Protein AF-A0A6P1EQ22-F1 (afdb_monomer_lite)

Structure (mmCIF, N/CA/C/O backbone):
data_AF-A0A6P1EQ22-F1
#
_entry.id   AF-A0A6P1EQ22-F1
#
loop_
_atom_site.group_PDB
_atom_site.id
_atom_site.type_symbol
_atom_site.label_atom_id
_atom_site.label_alt_id
_atom_site.label_comp_id
_atom_site.label_asym_id
_atom_site.label_entity_id
_atom_site.label_seq_id
_atom_site.pdbx_PDB_ins_code
_atom_site.Cartn_x
_atom_site.Cartn_y
_atom_site.Cartn_z
_atom_site.occupancy
_atom_site.B_iso_or_equiv
_atom_site.auth_seq_id
_atom_site.auth_comp_id
_atom_site.auth_asym_id
_atom_site.auth_atom_id
_atom_site.pdbx_PDB_model_num
ATOM 1 N N . MET A 1 1 ? 11.179 -14.080 24.378 1.00 31.45 1 MET A N 1
ATOM 2 C CA . MET A 1 1 ? 11.430 -12.709 23.885 1.00 31.45 1 MET A CA 1
ATOM 3 C C . MET A 1 1 ? 10.088 -12.147 23.424 1.00 31.45 1 MET A C 1
ATOM 5 O O . MET A 1 1 ? 9.564 -12.614 22.425 1.00 31.45 1 MET A O 1
ATOM 9 N N . GLN A 1 2 ? 9.448 -11.284 24.217 1.00 26.95 2 GLN A N 1
ATOM 10 C CA . GLN A 1 2 ? 8.085 -10.806 23.950 1.00 26.95 2 GLN A CA 1
ATOM 11 C C . GLN A 1 2 ? 8.171 -9.501 23.155 1.00 26.95 2 GLN A C 1
ATOM 13 O O . GLN A 1 2 ? 8.593 -8.475 23.684 1.00 26.95 2 GLN A O 1
ATOM 18 N N . ILE A 1 3 ? 7.824 -9.544 21.868 1.00 33.06 3 ILE A N 1
ATOM 19 C CA . ILE A 1 3 ? 7.758 -8.340 21.034 1.00 33.06 3 ILE A CA 1
ATOM 20 C C . ILE A 1 3 ? 6.478 -7.598 21.424 1.00 33.06 3 ILE A C 1
ATOM 22 O O . ILE A 1 3 ? 5.378 -7.942 20.994 1.00 33.06 3 ILE A O 1
ATOM 26 N N . VAL A 1 4 ? 6.611 -6.593 22.287 1.00 33.44 4 VAL A N 1
ATOM 27 C CA . VAL A 1 4 ? 5.505 -5.700 22.639 1.00 33.44 4 VAL A CA 1
ATOM 28 C C . VAL A 1 4 ? 5.339 -4.691 21.505 1.00 33.44 4 VAL A C 1
ATOM 30 O O . VAL A 1 4 ? 5.978 -3.641 21.483 1.00 33.44 4 VAL A O 1
ATOM 33 N N . LEU A 1 5 ? 4.472 -5.013 20.543 1.00 39.69 5 LEU A N 1
ATOM 34 C CA . LEU A 1 5 ? 3.977 -4.049 19.561 1.00 39.69 5 LEU A CA 1
ATOM 35 C C . LEU A 1 5 ? 3.049 -3.072 20.288 1.00 39.69 5 LEU A C 1
ATOM 37 O O . LEU A 1 5 ? 1.837 -3.278 20.366 1.00 39.69 5 LEU A O 1
ATOM 41 N N . ARG A 1 6 ? 3.627 -2.017 20.871 1.00 35.16 6 ARG A N 1
ATOM 42 C CA . ARG A 1 6 ? 2.866 -0.858 21.341 1.00 35.16 6 ARG A CA 1
ATOM 43 C C . ARG A 1 6 ? 2.134 -0.314 20.116 1.00 35.16 6 ARG A C 1
ATOM 45 O O . ARG A 1 6 ? 2.796 0.122 19.176 1.00 35.16 6 ARG A O 1
ATOM 52 N N . CYS A 1 7 ? 0.800 -0.393 20.098 1.00 42.06 7 CYS A N 1
ATOM 53 C CA . CYS A 1 7 ? 0.002 0.279 19.077 1.00 42.06 7 CYS A CA 1
ATOM 54 C C . CYS A 1 7 ? 0.469 1.733 19.058 1.00 42.06 7 CYS A C 1
ATOM 56 O O . CYS A 1 7 ? 0.274 2.447 20.043 1.00 42.06 7 CYS A O 1
ATOM 58 N N . ALA A 1 8 ? 1.157 2.135 17.987 1.00 43.59 8 ALA A N 1
ATOM 59 C CA . ALA A 1 8 ? 1.440 3.534 17.752 1.00 43.59 8 ALA A CA 1
ATOM 60 C C . ALA A 1 8 ? 0.074 4.212 17.783 1.00 43.59 8 ALA A C 1
ATOM 62 O O . ALA A 1 8 ? -0.804 3.852 16.997 1.00 43.59 8 ALA A O 1
ATOM 63 N N . THR A 1 9 ? -0.135 5.076 18.774 1.00 44.28 9 THR A N 1
ATOM 64 C CA . THR A 1 9 ? -1.332 5.898 18.911 1.00 44.28 9 THR A CA 1
ATOM 65 C C . THR A 1 9 ? -1.696 6.397 17.528 1.00 44.28 9 THR A C 1
ATOM 67 O O . THR A 1 9 ? -0.858 7.026 16.890 1.00 44.28 9 THR A O 1
ATOM 70 N N . THR A 1 10 ? -2.884 5.999 17.066 1.00 50.38 10 THR A N 1
ATOM 71 C CA . THR A 1 10 ? -3.545 6.318 15.793 1.00 50.38 10 THR A CA 1
ATOM 72 C C . THR A 1 10 ? -3.012 7.589 15.147 1.00 50.38 10 THR A C 1
ATOM 74 O O . THR A 1 10 ? -3.616 8.655 15.245 1.00 50.38 10 THR A O 1
ATOM 77 N N . GLN A 1 11 ? -1.867 7.504 14.472 1.00 53.50 11 GLN A N 1
ATOM 78 C CA . GLN A 1 11 ? -1.465 8.567 13.575 1.00 53.50 11 GLN A CA 1
ATOM 79 C C . GLN A 1 11 ? -2.471 8.442 12.436 1.00 53.50 11 GLN A C 1
ATOM 81 O O . GLN A 1 11 ? -2.463 7.465 11.700 1.00 53.50 11 GLN A O 1
ATOM 86 N N . GLN A 1 12 ? -3.409 9.373 12.332 1.00 58.38 12 GLN A N 1
ATOM 87 C CA . GLN A 1 12 ? -4.382 9.393 11.234 1.00 58.38 12 GLN A CA 1
ATOM 88 C C . GLN A 1 12 ? -3.713 9.766 9.898 1.00 58.38 12 GLN A C 1
ATOM 90 O O . GLN A 1 12 ? -4.346 9.757 8.853 1.00 58.38 12 GLN A O 1
ATOM 95 N N . PHE A 1 13 ? -2.409 10.055 9.927 1.00 66.25 13 PHE A N 1
ATOM 96 C CA . PHE A 1 13 ? -1.637 10.577 8.812 1.00 66.25 13 PHE A CA 1
ATOM 97 C C . PHE A 1 13 ? -0.474 9.651 8.453 1.00 66.25 13 PHE A C 1
ATOM 99 O O . PHE A 1 13 ? 0.162 9.044 9.323 1.00 66.25 13 PHE A O 1
ATOM 106 N N . LEU A 1 14 ? -0.187 9.584 7.156 1.00 73.62 14 LEU A N 1
ATOM 107 C CA . LEU A 1 14 ? 1.045 9.017 6.618 1.00 73.62 14 LEU A CA 1
ATOM 108 C C . LEU A 1 14 ? 2.234 9.894 7.035 1.00 73.62 14 LEU A C 1
ATOM 110 O O . LEU A 1 14 ? 2.138 11.121 7.016 1.00 73.62 14 LEU A O 1
ATOM 114 N N . SER A 1 15 ? 3.356 9.281 7.401 1.00 81.00 15 SER A N 1
ATOM 115 C CA . SER A 1 15 ? 4.619 9.989 7.621 1.00 81.00 15 SER A CA 1
ATOM 116 C C . SER A 1 15 ? 5.163 10.562 6.310 1.00 81.00 15 SER A C 1
ATOM 118 O O . SER A 1 15 ? 4.826 10.073 5.235 1.00 81.00 15 SER A O 1
ATOM 120 N N . PHE A 1 16 ? 6.056 11.551 6.396 1.00 82.81 16 PHE A N 1
ATOM 121 C CA . PHE A 1 16 ? 6.694 12.158 5.222 1.00 82.81 16 PHE A CA 1
ATOM 122 C C . PHE A 1 16 ? 7.291 11.114 4.263 1.00 82.81 16 PHE A C 1
ATOM 124 O O . PHE A 1 16 ? 7.035 11.158 3.068 1.00 82.81 16 PHE A O 1
ATOM 131 N N . HIS A 1 17 ? 8.010 10.123 4.793 1.00 83.44 17 HIS A N 1
ATOM 132 C CA . HIS A 1 17 ? 8.602 9.050 3.993 1.00 83.44 17 HIS A CA 1
ATOM 133 C C . HIS A 1 17 ? 7.569 8.112 3.356 1.00 83.44 17 HIS A C 1
ATOM 135 O O . HIS A 1 17 ? 7.779 7.645 2.242 1.00 83.44 17 HIS A O 1
ATOM 141 N N . GLU A 1 18 ? 6.454 7.845 4.043 1.00 84.06 18 GLU A N 1
ATOM 142 C CA . GLU A 1 18 ? 5.354 7.049 3.485 1.00 84.06 18 GLU A CA 1
ATOM 143 C C . GLU A 1 18 ? 4.674 7.816 2.341 1.00 84.06 18 GLU A C 1
ATOM 145 O O . GLU A 1 18 ? 4.430 7.240 1.288 1.00 84.06 18 GLU A O 1
ATOM 150 N N . GLN A 1 19 ? 4.428 9.119 2.513 1.00 84.25 19 GLN A N 1
ATOM 151 C CA . GLN A 1 19 ? 3.863 9.974 1.465 1.00 84.25 19 GLN A CA 1
ATOM 152 C C . GLN A 1 19 ? 4.808 10.090 0.269 1.00 84.25 19 GLN A C 1
ATOM 154 O O . GLN A 1 19 ? 4.383 9.883 -0.861 1.00 84.25 19 GLN A O 1
ATOM 159 N N . GLN A 1 20 ? 6.088 10.382 0.513 1.00 86.00 20 GLN A N 1
ATOM 160 C CA . GLN A 1 20 ? 7.103 10.507 -0.532 1.00 86.00 20 GLN A CA 1
ATOM 161 C C . GLN A 1 20 ? 7.224 9.217 -1.345 1.00 86.00 20 GLN A C 1
ATOM 163 O O . GLN A 1 20 ? 7.268 9.276 -2.570 1.00 86.00 20 GLN A O 1
ATOM 168 N N . TRP A 1 21 ? 7.250 8.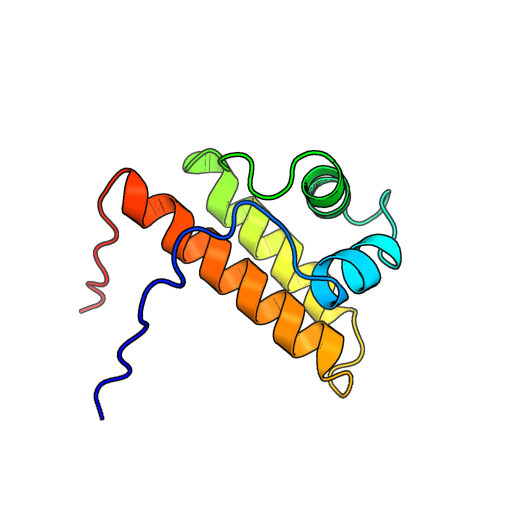065 -0.671 1.00 87.19 21 TRP A N 1
ATOM 169 C CA . TRP A 1 21 ? 7.278 6.777 -1.349 1.00 87.19 21 TRP A CA 1
ATOM 170 C C . TRP A 1 21 ? 6.017 6.558 -2.184 1.00 87.19 21 TRP A C 1
ATOM 172 O O . TRP A 1 21 ? 6.129 6.336 -3.384 1.00 87.19 21 TRP A O 1
ATOM 182 N N . LEU A 1 22 ? 4.828 6.690 -1.587 1.00 85.25 22 LEU A N 1
ATOM 183 C CA . LEU A 1 22 ? 3.560 6.484 -2.290 1.00 85.25 22 LEU A CA 1
ATOM 184 C C . LEU A 1 22 ? 3.391 7.434 -3.489 1.00 85.25 22 LEU A C 1
ATOM 186 O O . LEU A 1 22 ? 2.812 7.038 -4.495 1.00 85.25 22 LEU A O 1
ATOM 190 N N . HIS A 1 23 ? 3.911 8.664 -3.413 1.00 85.31 23 HIS A N 1
ATOM 191 C CA . HIS A 1 23 ? 3.931 9.609 -4.536 1.00 85.31 23 HIS A CA 1
ATOM 192 C C . HIS A 1 23 ? 4.813 9.153 -5.707 1.00 85.31 23 HIS A C 1
ATOM 194 O O . HIS A 1 23 ? 4.581 9.590 -6.831 1.00 85.31 23 HIS A O 1
ATOM 200 N N . GLY A 1 24 ? 5.818 8.314 -5.450 1.00 84.62 24 GLY A N 1
ATOM 201 C CA . GLY A 1 24 ? 6.694 7.739 -6.471 1.00 84.62 24 GLY A CA 1
ATOM 202 C C . GLY A 1 24 ? 6.159 6.455 -7.111 1.00 84.62 24 GLY A C 1
ATOM 203 O O . GLY A 1 24 ? 6.776 5.956 -8.047 1.00 84.62 24 GLY A O 1
ATOM 204 N N . ILE A 1 25 ? 5.039 5.912 -6.624 1.00 84.94 25 ILE A N 1
ATOM 205 C CA . ILE A 1 25 ? 4.432 4.687 -7.155 1.00 84.94 25 ILE A CA 1
ATOM 206 C C . ILE A 1 25 ? 3.547 5.027 -8.355 1.00 84.94 25 ILE A C 1
ATOM 208 O O . ILE A 1 25 ? 2.819 6.020 -8.330 1.00 84.94 25 ILE A O 1
ATOM 212 N N . ASP A 1 26 ? 3.562 4.175 -9.382 1.00 85.69 26 ASP A N 1
ATOM 213 C CA . ASP A 1 26 ? 2.635 4.292 -10.506 1.00 85.69 26 ASP A CA 1
ATOM 214 C C . ASP A 1 26 ? 1.179 4.069 -10.034 1.00 85.69 26 ASP A C 1
ATOM 216 O O . ASP A 1 26 ? 0.817 2.959 -9.619 1.00 85.69 26 ASP A O 1
ATOM 220 N N . PRO A 1 27 ? 0.313 5.099 -10.101 1.00 83.19 27 PRO A N 1
ATOM 221 C CA . PRO A 1 27 ? -1.070 4.989 -9.658 1.00 83.19 27 PRO A CA 1
ATOM 222 C C . PRO A 1 27 ? -1.934 4.101 -10.562 1.00 83.19 27 PRO A C 1
ATOM 224 O O . PRO A 1 27 ? -3.007 3.683 -10.129 1.00 83.19 27 PRO A O 1
ATOM 227 N N . VAL A 1 28 ? -1.506 3.824 -11.799 1.00 85.50 28 VAL A N 1
ATOM 228 C CA . VAL A 1 28 ? -2.214 2.922 -12.720 1.00 85.50 28 VAL A CA 1
ATOM 229 C C . VAL A 1 28 ? -1.944 1.467 -12.344 1.00 85.50 28 VAL A C 1
ATOM 231 O O . VAL A 1 28 ? -2.873 0.662 -12.322 1.00 85.50 28 VAL A O 1
ATOM 234 N N . ALA A 1 29 ? -0.697 1.143 -11.992 1.00 83.69 29 ALA A N 1
ATOM 235 C CA . ALA A 1 29 ? -0.306 -0.191 -11.542 1.00 83.69 29 ALA A CA 1
ATOM 236 C C . ALA A 1 29 ? -0.825 -0.511 -10.129 1.00 83.69 29 ALA A C 1
ATOM 238 O O . ALA A 1 29 ? -1.216 -1.645 -9.850 1.00 83.69 29 ALA A O 1
ATOM 239 N N . HIS A 1 30 ? -0.876 0.489 -9.241 1.00 84.19 30 HIS A N 1
ATOM 240 C CA . HIS A 1 30 ? -1.291 0.308 -7.848 1.00 84.19 30 HIS A CA 1
ATOM 241 C C . HIS A 1 30 ? -2.389 1.303 -7.424 1.00 84.19 30 HIS A C 1
ATOM 243 O O . HIS A 1 30 ? -2.168 2.164 -6.562 1.00 84.19 30 HIS A O 1
ATOM 249 N N . PRO A 1 31 ? -3.613 1.178 -7.970 1.00 81.31 31 PRO A N 1
ATOM 250 C CA . PRO A 1 31 ? -4.696 2.140 -7.746 1.00 81.31 31 PRO A CA 1
ATOM 251 C C . PRO A 1 31 ? -5.116 2.244 -6.275 1.00 81.31 31 PRO A C 1
ATOM 253 O O . PRO A 1 31 ? -5.465 3.325 -5.797 1.00 81.31 31 PRO A O 1
ATOM 256 N N . TRP A 1 32 ? -5.032 1.141 -5.527 1.00 81.38 32 TRP A N 1
ATOM 257 C CA . TRP A 1 32 ? -5.321 1.129 -4.094 1.00 81.38 32 TRP A CA 1
ATOM 258 C C . TRP A 1 32 ? -4.288 1.934 -3.281 1.00 81.38 32 TRP A C 1
ATOM 260 O O . TRP A 1 32 ? -4.658 2.733 -2.420 1.00 81.38 32 TRP A O 1
ATOM 270 N N . LEU A 1 33 ? -2.994 1.814 -3.607 1.00 81.25 33 LEU A N 1
ATOM 271 C CA . LEU A 1 33 ? -1.933 2.602 -2.963 1.00 81.25 33 LEU A CA 1
ATOM 272 C C . LEU A 1 33 ? -2.076 4.096 -3.277 1.00 81.25 33 LEU A C 1
ATOM 274 O O . LEU A 1 33 ? -1.933 4.938 -2.389 1.00 81.25 33 LEU A O 1
ATOM 278 N N . ALA A 1 34 ? -2.449 4.429 -4.514 1.00 82.69 34 ALA A N 1
ATOM 279 C CA . ALA A 1 34 ? -2.759 5.800 -4.907 1.00 82.69 34 ALA A CA 1
ATOM 280 C C . ALA A 1 34 ? -3.982 6.363 -4.162 1.00 82.69 34 ALA A C 1
ATOM 282 O O . ALA A 1 34 ? -4.028 7.552 -3.838 1.00 82.69 34 ALA A O 1
ATOM 283 N N . GLN A 1 35 ? -4.969 5.520 -3.845 1.00 78.56 35 GLN A N 1
ATOM 284 C CA . GLN A 1 35 ? -6.120 5.921 -3.039 1.00 78.56 35 GLN A CA 1
ATOM 285 C C . GLN A 1 35 ? -5.723 6.226 -1.585 1.00 78.56 35 GLN A C 1
ATOM 287 O O . GLN A 1 35 ? -6.224 7.204 -1.025 1.00 78.56 35 GLN A O 1
ATOM 292 N N . MET A 1 36 ? -4.768 5.488 -1.002 1.00 75.81 36 MET A N 1
ATOM 293 C CA . MET A 1 36 ? -4.252 5.786 0.344 1.00 75.8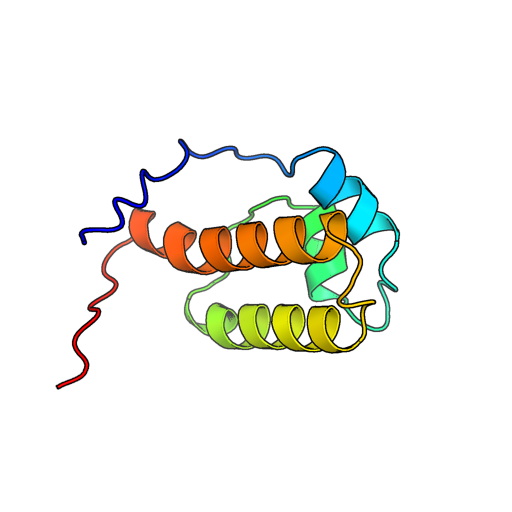1 36 MET A CA 1
ATOM 294 C C . MET A 1 36 ? -3.611 7.175 0.463 1.00 75.81 36 MET A C 1
ATOM 296 O O . MET A 1 36 ? -3.666 7.761 1.540 1.00 75.81 36 MET A O 1
ATOM 300 N N . LEU A 1 37 ? -3.026 7.732 -0.605 1.00 74.81 37 LEU A N 1
ATOM 301 C CA . LEU A 1 37 ? -2.523 9.116 -0.582 1.00 74.81 37 LEU A CA 1
ATOM 302 C C . LEU A 1 37 ? -3.646 10.138 -0.376 1.00 74.81 37 LEU A C 1
ATOM 304 O O . LEU A 1 37 ? -3.446 11.154 0.285 1.00 74.81 37 LEU A O 1
ATOM 308 N N . ARG A 1 38 ? -4.821 9.881 -0.962 1.00 71.06 38 ARG A N 1
ATOM 309 C CA . ARG A 1 38 ? -5.972 10.797 -0.934 1.00 71.06 38 ARG A CA 1
ATOM 310 C C . ARG A 1 38 ? -6.806 10.640 0.331 1.00 71.06 38 ARG A C 1
ATOM 312 O O . ARG A 1 38 ? -7.316 11.624 0.853 1.00 71.06 38 ARG A O 1
ATOM 319 N N . ALA A 1 39 ? -6.937 9.408 0.810 1.00 67.81 39 ALA A N 1
ATOM 320 C CA . ALA A 1 39 ? -7.644 9.062 2.032 1.00 67.81 39 ALA A CA 1
ATOM 321 C C . ALA A 1 39 ? -6.685 8.306 2.963 1.00 67.81 39 ALA A C 1
ATOM 323 O O . ALA A 1 39 ? -6.790 7.081 3.096 1.00 67.81 39 ALA A O 1
ATOM 324 N N . PRO A 1 40 ? -5.717 9.009 3.584 1.00 62.12 40 PRO A N 1
ATOM 325 C CA . PRO A 1 40 ? -4.748 8.375 4.458 1.00 62.12 40 PRO A CA 1
ATOM 326 C C . PRO A 1 40 ? -5.492 7.664 5.577 1.00 62.12 40 PRO A C 1
ATOM 328 O O . PRO A 1 40 ? -6.190 8.278 6.379 1.00 62.12 40 PRO A O 1
ATOM 331 N N . ARG A 1 41 ? -5.339 6.341 5.605 1.00 63.88 41 ARG A N 1
ATOM 332 C CA . ARG A 1 41 ? -5.851 5.486 6.674 1.00 63.88 41 ARG A CA 1
ATOM 333 C C . ARG A 1 41 ? -7.379 5.510 6.833 1.00 63.88 41 ARG A C 1
ATOM 335 O O . ARG A 1 41 ? -7.881 5.231 7.922 1.00 63.88 41 ARG A O 1
ATOM 342 N N . GLY A 1 42 ? -8.108 5.787 5.744 1.00 54.41 42 GLY A N 1
ATOM 343 C CA . GLY A 1 42 ? -9.530 5.455 5.641 1.00 54.41 42 GLY A CA 1
ATOM 344 C C . GLY A 1 42 ? -9.717 3.956 5.874 1.00 54.41 42 GLY A C 1
ATOM 345 O O . GLY A 1 42 ? -8.905 3.158 5.406 1.00 54.41 42 GLY A O 1
ATOM 346 N N . GLY A 1 43 ? -10.716 3.576 6.672 1.00 58.81 43 GLY A N 1
ATOM 347 C CA . GLY A 1 43 ? -10.932 2.179 7.043 1.00 58.81 43 GLY A CA 1
ATOM 348 C C . GLY A 1 43 ? -11.031 1.298 5.800 1.00 58.81 43 GLY A C 1
ATOM 349 O O . GLY A 1 43 ? -11.911 1.503 4.971 1.00 58.81 43 GLY A O 1
ATOM 350 N N . VAL A 1 44 ? -10.117 0.338 5.669 1.00 67.75 44 VAL A N 1
ATOM 351 C CA . VAL A 1 44 ? -10.250 -0.738 4.684 1.00 67.75 44 VAL A CA 1
ATOM 352 C C . VAL A 1 44 ? -11.329 -1.674 5.207 1.00 67.75 44 VAL A C 1
ATOM 354 O O . VAL A 1 44 ? -11.273 -2.081 6.374 1.00 67.75 44 VAL A O 1
ATOM 357 N N . ALA A 1 45 ? -12.324 -1.984 4.374 1.00 69.06 45 ALA A N 1
ATOM 358 C CA . ALA A 1 45 ? -13.344 -2.950 4.749 1.00 69.06 45 ALA A CA 1
ATOM 359 C C . ALA A 1 45 ? -12.671 -4.295 5.091 1.00 69.06 45 ALA A C 1
ATOM 361 O O . ALA A 1 45 ? -11.688 -4.657 4.441 1.00 69.06 45 ALA A O 1
ATOM 362 N N . PRO A 1 46 ? -13.150 -5.043 6.100 1.00 68.69 46 PRO A N 1
ATOM 363 C CA . PRO A 1 46 ? -12.529 -6.309 6.496 1.00 68.69 46 PRO A CA 1
ATOM 364 C C . PRO A 1 46 ? -12.371 -7.298 5.332 1.00 68.69 46 PRO A C 1
ATOM 366 O O . PRO A 1 46 ? -11.342 -7.964 5.242 1.00 68.69 46 PRO A O 1
ATOM 369 N N . ASP A 1 47 ? -13.343 -7.327 4.418 1.00 74.06 47 ASP A N 1
ATOM 370 C CA 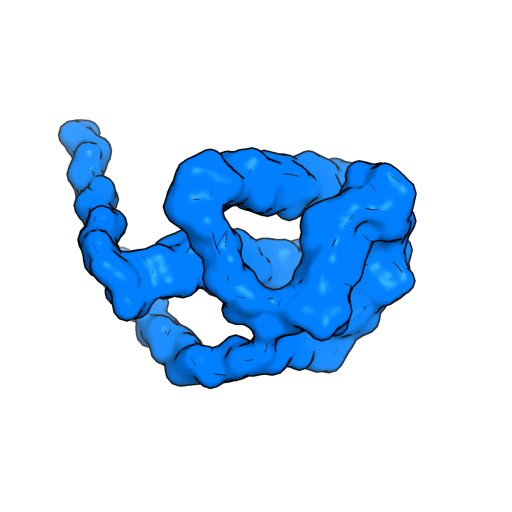. ASP A 1 47 ? -13.346 -8.207 3.243 1.00 74.06 47 ASP A CA 1
ATOM 371 C C . ASP A 1 47 ? -12.306 -7.795 2.183 1.00 74.06 47 ASP A C 1
ATOM 373 O O . ASP A 1 47 ? -11.779 -8.645 1.467 1.00 74.06 47 ASP A O 1
ATOM 377 N N . ASP A 1 48 ? -11.942 -6.510 2.135 1.00 74.56 48 ASP A N 1
ATOM 378 C CA . ASP A 1 48 ? -10.953 -5.959 1.198 1.00 74.56 48 ASP A CA 1
ATOM 379 C C . ASP A 1 48 ? -9.522 -5.989 1.764 1.00 74.56 48 ASP A C 1
ATOM 381 O O . ASP A 1 48 ? -8.551 -5.728 1.049 1.00 74.56 48 ASP A O 1
ATOM 385 N N . LEU A 1 49 ? -9.360 -6.304 3.055 1.00 77.06 49 LEU A N 1
ATOM 386 C CA . LEU A 1 49 ? -8.064 -6.299 3.733 1.00 77.06 49 LEU A CA 1
ATOM 387 C C . LEU A 1 49 ? -7.049 -7.280 3.124 1.00 77.06 49 LEU A C 1
ATOM 389 O O . LEU A 1 49 ? -5.911 -6.852 2.914 1.00 77.06 49 LEU A O 1
ATOM 393 N N . PRO A 1 50 ? -7.391 -8.552 2.830 1.00 81.44 50 PRO A N 1
ATOM 394 C CA . PRO A 1 50 ? -6.439 -9.476 2.216 1.00 81.44 50 PRO A CA 1
ATOM 395 C C . PRO A 1 50 ? -5.935 -8.946 0.871 1.00 81.44 50 PRO A C 1
ATOM 397 O O . PRO A 1 50 ? -4.730 -8.883 0.649 1.00 81.44 50 PRO A O 1
ATOM 400 N N . ALA A 1 51 ? -6.844 -8.441 0.031 1.00 82.19 51 ALA A N 1
ATOM 401 C CA . ALA A 1 51 ? -6.499 -7.866 -1.266 1.00 82.19 51 ALA A CA 1
ATOM 402 C C . ALA A 1 51 ? -5.616 -6.612 -1.134 1.00 82.19 51 ALA A C 1
ATOM 404 O O . ALA A 1 51 ? -4.663 -6.438 -1.893 1.00 82.19 51 ALA A O 1
ATOM 405 N N . ALA A 1 52 ? -5.886 -5.755 -0.145 1.00 80.50 52 ALA A N 1
ATOM 406 C CA . ALA A 1 52 ? -5.056 -4.592 0.160 1.00 80.50 52 ALA A CA 1
ATOM 407 C C . ALA A 1 52 ? -3.640 -4.982 0.625 1.00 80.50 52 ALA A C 1
ATOM 409 O O . ALA A 1 52 ? -2.655 -4.359 0.220 1.00 80.50 52 ALA A O 1
ATOM 410 N N . MET A 1 53 ? -3.523 -6.020 1.460 1.00 84.19 53 MET A N 1
ATOM 411 C CA . MET A 1 53 ? -2.230 -6.546 1.905 1.00 84.19 53 MET A CA 1
ATOM 412 C C . MET A 1 53 ? -1.450 -7.177 0.748 1.00 84.19 53 MET A C 1
ATOM 414 O O . MET A 1 53 ? -0.265 -6.880 0.600 1.00 84.19 53 MET A O 1
ATOM 418 N N . ASP A 1 54 ? -2.106 -7.973 -0.096 1.00 87.06 54 ASP A N 1
ATOM 419 C CA . ASP A 1 54 ? -1.488 -8.596 -1.269 1.00 87.06 54 ASP A CA 1
ATOM 420 C C . ASP A 1 54 ? -1.009 -7.545 -2.276 1.00 87.06 54 ASP A C 1
ATOM 422 O O . ASP A 1 54 ? 0.121 -7.620 -2.755 1.00 87.06 54 ASP A O 1
ATOM 426 N N . ALA A 1 55 ? -1.809 -6.506 -2.538 1.00 85.56 55 ALA A N 1
ATOM 427 C CA . ALA A 1 55 ? -1.418 -5.401 -3.411 1.00 85.56 55 ALA A CA 1
ATOM 428 C C . ALA A 1 55 ? -0.190 -4.640 -2.879 1.00 85.56 55 ALA A C 1
ATOM 430 O O . ALA A 1 55 ? 0.686 -4.243 -3.652 1.00 85.56 55 ALA A O 1
ATOM 431 N N . LEU A 1 56 ? -0.105 -4.450 -1.558 1.00 87.06 56 LEU A N 1
ATOM 432 C CA . LEU A 1 56 ? 1.046 -3.824 -0.912 1.00 87.06 56 LEU A CA 1
ATOM 433 C C . LEU A 1 56 ? 2.294 -4.716 -0.986 1.00 87.06 56 LEU A C 1
ATOM 435 O O . LEU A 1 56 ? 3.383 -4.211 -1.246 1.00 87.06 56 LEU A O 1
ATOM 439 N N . LEU A 1 57 ? 2.148 -6.028 -0.785 1.00 87.56 57 LEU A N 1
ATOM 440 C CA . LEU A 1 57 ? 3.248 -6.988 -0.903 1.00 87.56 57 LEU A CA 1
ATOM 441 C C . LEU A 1 57 ? 3.760 -7.100 -2.340 1.00 87.56 57 LEU A C 1
ATOM 443 O O . LEU A 1 57 ? 4.971 -7.088 -2.541 1.00 87.56 57 LEU A O 1
ATOM 447 N N . ALA A 1 58 ? 2.858 -7.153 -3.322 1.00 87.50 58 ALA A N 1
ATOM 448 C CA . ALA A 1 58 ? 3.207 -7.156 -4.738 1.00 87.50 58 ALA A CA 1
ATOM 449 C C . ALA A 1 58 ? 3.980 -5.886 -5.113 1.00 87.50 58 ALA A C 1
ATOM 451 O O . ALA A 1 58 ? 5.055 -5.976 -5.691 1.00 87.50 58 ALA A O 1
ATOM 452 N N . CYS A 1 59 ? 3.500 -4.715 -4.679 1.00 87.62 59 CYS A N 1
ATOM 453 C CA . CYS A 1 59 ? 4.230 -3.469 -4.886 1.00 87.62 59 CYS A CA 1
ATOM 454 C C . CYS A 1 59 ? 5.627 -3.524 -4.263 1.00 87.62 59 CYS A C 1
ATOM 456 O O . CYS A 1 59 ? 6.593 -3.203 -4.938 1.00 87.62 59 CYS A O 1
ATOM 458 N N . LEU A 1 60 ? 5.763 -3.971 -3.009 1.00 87.31 60 LEU A N 1
ATOM 459 C CA . LEU A 1 60 ? 7.067 -4.068 -2.341 1.00 87.31 60 LEU A CA 1
ATOM 460 C C . LEU A 1 60 ? 8.026 -5.061 -3.009 1.00 87.31 60 LEU A C 1
ATOM 462 O O . LEU A 1 60 ? 9.234 -4.857 -2.924 1.00 87.31 60 LEU A O 1
ATOM 466 N N . ALA A 1 61 ? 7.511 -6.112 -3.650 1.00 87.00 61 ALA A N 1
ATOM 467 C CA . ALA A 1 61 ? 8.321 -7.084 -4.379 1.00 87.00 61 ALA A CA 1
ATOM 468 C C . ALA A 1 61 ? 8.977 -6.485 -5.636 1.00 87.00 61 ALA A C 1
ATOM 470 O O . ALA A 1 61 ? 10.078 -6.899 -5.992 1.00 87.00 61 ALA A O 1
ATOM 471 N N . ASP A 1 62 ? 8.337 -5.489 -6.255 1.00 86.00 62 ASP A N 1
ATOM 472 C CA . ASP A 1 62 ? 8.849 -4.788 -7.440 1.00 86.00 62 ASP A CA 1
ATOM 473 C C . ASP A 1 62 ? 9.808 -3.630 -7.097 1.00 86.00 62 ASP A C 1
ATOM 475 O O . ASP A 1 62 ? 10.369 -2.992 -7.990 1.00 86.00 62 ASP A O 1
ATOM 479 N N . GLN A 1 63 ? 10.001 -3.324 -5.810 1.00 84.81 63 GLN A N 1
ATOM 480 C CA . GLN A 1 63 ? 10.874 -2.238 -5.357 1.00 84.81 63 GLN A CA 1
ATOM 481 C C . GLN A 1 63 ? 12.284 -2.731 -5.022 1.00 84.81 63 GLN A C 1
ATOM 483 O O . GLN A 1 63 ? 12.505 -3.908 -4.742 1.00 84.81 63 GLN A O 1
ATOM 488 N N . ASP A 1 64 ? 13.243 -1.802 -4.978 1.00 85.00 64 ASP A N 1
ATOM 489 C CA . ASP A 1 64 ? 14.607 -2.107 -4.544 1.00 85.00 64 ASP A CA 1
ATOM 490 C C . ASP A 1 64 ? 14.622 -2.589 -3.075 1.00 85.00 64 ASP A C 1
ATOM 492 O O . ASP A 1 64 ? 14.303 -1.816 -2.162 1.00 85.00 64 ASP A O 1
ATOM 496 N N . PRO A 1 65 ? 15.031 -3.844 -2.797 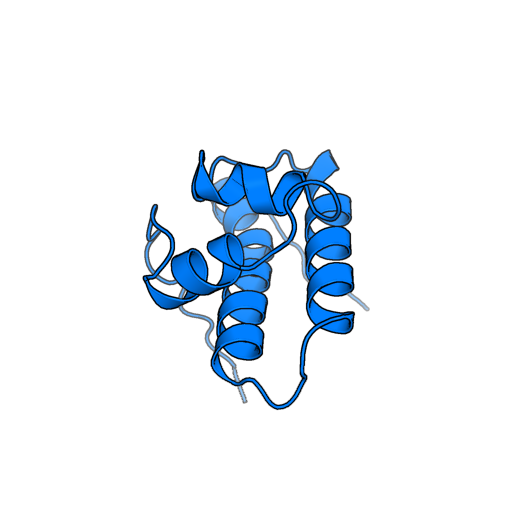1.00 77.38 65 PRO A N 1
ATOM 497 C CA . PRO A 1 65 ? 15.089 -4.372 -1.436 1.00 77.38 65 PRO A CA 1
ATOM 498 C C . PRO A 1 65 ? 16.152 -3.691 -0.555 1.00 77.38 65 PRO A C 1
ATOM 500 O O . PRO A 1 65 ? 16.096 -3.809 0.679 1.00 77.38 65 PRO A O 1
ATOM 503 N N . ALA A 1 66 ? 17.125 -2.993 -1.154 1.00 86.06 66 ALA A N 1
ATOM 504 C CA . ALA A 1 66 ? 18.130 -2.214 -0.438 1.00 86.06 66 ALA A CA 1
ATOM 505 C C . ALA A 1 66 ? 17.599 -0.847 0.027 1.00 86.06 66 ALA A C 1
ATOM 507 O O . ALA A 1 66 ? 18.171 -0.256 0.952 1.00 86.06 66 ALA A O 1
ATOM 508 N N . ASP A 1 67 ? 16.484 -0.366 -0.536 1.00 86.81 67 ASP A N 1
ATOM 509 C CA . ASP A 1 67 ? 15.876 0.891 -0.122 1.00 86.81 67 ASP A CA 1
ATOM 510 C C . ASP A 1 67 ? 15.215 0.740 1.259 1.00 86.81 67 ASP A C 1
ATOM 512 O O . ASP A 1 67 ? 14.106 0.228 1.457 1.00 86.81 67 ASP A O 1
ATOM 516 N N . THR A 1 68 ? 15.937 1.221 2.269 1.00 84.00 68 THR A N 1
ATOM 517 C CA . THR A 1 68 ? 15.485 1.185 3.661 1.00 84.00 68 THR A CA 1
ATOM 518 C C . THR A 1 68 ? 14.236 2.029 3.918 1.00 84.00 68 THR A C 1
ATOM 520 O O . THR A 1 68 ? 13.488 1.713 4.849 1.00 84.00 68 THR A O 1
ATOM 523 N N . VAL A 1 69 ? 13.988 3.071 3.117 1.00 85.12 69 VAL A N 1
ATOM 524 C CA . VAL A 1 69 ? 12.803 3.927 3.217 1.00 85.12 69 VAL A CA 1
ATOM 525 C C . VAL A 1 69 ? 11.590 3.160 2.720 1.00 85.12 69 VAL A C 1
ATOM 527 O O . VAL A 1 69 ? 10.608 3.063 3.457 1.00 85.12 69 VAL A O 1
ATOM 530 N N . VAL A 1 70 ? 11.681 2.543 1.540 1.00 85.69 70 VAL A N 1
ATOM 531 C CA . VAL A 1 70 ? 10.607 1.714 0.972 1.00 85.69 70 VAL A CA 1
ATOM 532 C C . VAL A 1 70 ? 10.281 0.554 1.903 1.00 85.69 70 VAL A C 1
ATOM 534 O O . VAL A 1 70 ? 9.135 0.396 2.327 1.00 85.69 70 VAL A O 1
ATOM 537 N N . ARG A 1 71 ? 11.299 -0.203 2.330 1.00 83.81 71 ARG A N 1
ATOM 538 C CA . ARG A 1 71 ? 11.112 -1.352 3.224 1.00 83.81 71 ARG A CA 1
ATOM 539 C C . ARG A 1 71 ? 10.439 -0.954 4.536 1.00 83.81 71 ARG A C 1
ATOM 541 O O . ARG A 1 71 ? 9.518 -1.625 5.000 1.00 83.81 71 ARG A O 1
ATOM 548 N N . ARG A 1 72 ? 10.889 0.138 5.164 1.00 85.50 72 ARG A N 1
ATOM 549 C CA . ARG A 1 72 ? 10.334 0.604 6.443 1.00 85.50 72 ARG A CA 1
ATOM 550 C C . ARG A 1 72 ? 8.914 1.143 6.283 1.00 85.50 72 ARG A C 1
ATOM 552 O O . ARG A 1 72 ? 8.075 0.849 7.133 1.00 85.50 72 ARG A O 1
ATOM 559 N N . SER A 1 73 ? 8.651 1.924 5.239 1.00 84.44 73 SER A N 1
ATOM 560 C CA . SER A 1 73 ? 7.328 2.487 4.948 1.00 84.44 73 SER A CA 1
ATOM 561 C C . SER A 1 73 ? 6.319 1.388 4.609 1.00 84.44 73 SER A C 1
ATOM 563 O O . SER A 1 73 ? 5.235 1.357 5.190 1.00 84.44 73 SER A O 1
ATOM 565 N N . GLY A 1 74 ? 6.707 0.423 3.773 1.00 85.25 74 GLY A N 1
ATOM 566 C CA . GLY A 1 74 ? 5.908 -0.759 3.452 1.00 85.25 74 GLY A CA 1
ATOM 567 C C . GLY A 1 74 ? 5.552 -1.592 4.679 1.00 85.25 74 GLY A C 1
ATOM 568 O O . GLY A 1 74 ? 4.379 -1.863 4.928 1.00 85.25 74 GLY A O 1
ATOM 569 N N . LEU A 1 75 ? 6.543 -1.926 5.514 1.00 83.31 75 LEU A N 1
ATOM 570 C CA . LEU A 1 75 ? 6.311 -2.658 6.765 1.00 83.31 75 LEU A CA 1
ATOM 571 C C . LEU A 1 75 ? 5.391 -1.897 7.727 1.00 83.31 75 LEU A C 1
ATOM 573 O O . LEU A 1 75 ? 4.541 -2.506 8.375 1.00 83.31 75 LEU A O 1
ATOM 577 N N . ARG A 1 76 ? 5.529 -0.569 7.827 1.00 83.00 76 ARG A N 1
ATOM 578 C CA . ARG A 1 76 ? 4.634 0.255 8.654 1.00 83.00 76 ARG A CA 1
ATOM 579 C C . ARG A 1 76 ? 3.201 0.234 8.136 1.00 83.00 76 ARG A C 1
ATOM 581 O O . ARG A 1 76 ? 2.286 0.156 8.951 1.00 83.00 76 ARG A O 1
ATOM 588 N N . LEU A 1 77 ? 3.004 0.271 6.821 1.00 79.94 77 LEU A N 1
ATOM 589 C CA . LEU A 1 77 ? 1.678 0.185 6.213 1.00 79.94 77 LEU A CA 1
ATOM 590 C C . LEU A 1 77 ? 1.049 -1.200 6.394 1.00 79.94 77 LEU A C 1
ATOM 592 O O . LEU A 1 77 ? -0.117 -1.271 6.769 1.00 79.94 77 LEU A O 1
ATOM 596 N N . LEU A 1 78 ? 1.822 -2.282 6.262 1.00 81.06 78 LEU A N 1
ATOM 597 C CA . LEU A 1 78 ? 1.364 -3.642 6.582 1.00 81.06 78 LEU A CA 1
ATOM 598 C C . LEU A 1 78 ? 0.945 -3.767 8.052 1.00 81.06 78 LEU A C 1
ATOM 600 O O . LEU A 1 78 ? -0.122 -4.296 8.359 1.00 81.06 78 LEU A O 1
ATOM 604 N N . LEU A 1 79 ? 1.758 -3.241 8.973 1.00 78.94 79 LEU A N 1
ATOM 605 C CA . LEU A 1 79 ? 1.424 -3.221 10.398 1.00 78.94 79 LEU A CA 1
ATOM 606 C C . LEU A 1 79 ? 0.185 -2.368 10.675 1.00 78.94 79 LEU A C 1
ATOM 608 O O . LEU A 1 79 ? -0.634 -2.738 11.514 1.00 78.94 79 LEU A O 1
ATOM 612 N N . TRP A 1 80 ? 0.028 -1.238 9.985 1.00 76.94 80 TRP A N 1
ATOM 613 C CA . TRP A 1 80 ? -1.166 -0.410 10.100 1.00 76.94 80 TRP A CA 1
ATOM 614 C C . TRP A 1 80 ? -2.409 -1.162 9.615 1.00 76.94 80 TRP A C 1
ATOM 616 O O . TRP A 1 80 ? -3.380 -1.212 10.357 1.00 76.94 80 TRP A O 1
ATOM 626 N N . LEU A 1 81 ? -2.366 -1.818 8.453 1.00 75.75 81 LEU A N 1
ATOM 627 C CA . LEU A 1 81 ? -3.469 -2.638 7.937 1.00 75.75 81 LEU A CA 1
ATOM 628 C C . LEU A 1 81 ? -3.859 -3.749 8.924 1.00 75.75 81 LEU A C 1
ATOM 630 O O . LEU A 1 81 ? -5.028 -3.892 9.282 1.00 75.75 81 LEU A O 1
ATOM 634 N N . ALA A 1 82 ? -2.867 -4.469 9.454 1.00 73.00 82 ALA A N 1
ATOM 635 C CA . ALA A 1 82 ? -3.081 -5.537 10.427 1.00 73.00 82 ALA A CA 1
ATOM 636 C C . ALA A 1 82 ? -3.603 -5.033 11.790 1.00 73.00 82 ALA A C 1
ATOM 638 O O . ALA A 1 82 ? -4.285 -5.765 12.509 1.00 73.00 82 ALA A O 1
ATOM 639 N N . THR A 1 83 ? -3.282 -3.793 12.181 1.00 68.06 83 THR A N 1
ATOM 640 C CA . THR A 1 83 ? -3.697 -3.211 13.472 1.00 68.06 83 THR A CA 1
ATOM 641 C C . THR A 1 83 ? -4.926 -2.311 13.384 1.00 68.06 83 THR A C 1
ATOM 643 O O . THR A 1 83 ? -5.601 -2.148 14.395 1.00 68.06 83 THR A O 1
ATOM 646 N N . GLY A 1 84 ? -5.278 -1.780 12.212 1.00 58.59 84 GLY A N 1
ATOM 647 C CA . GLY A 1 84 ? -6.493 -0.995 11.980 1.00 58.59 84 GLY A CA 1
ATOM 648 C C . GLY A 1 84 ? -7.758 -1.790 12.302 1.00 58.59 84 GLY A C 1
ATOM 649 O O . GLY A 1 84 ? -8.694 -1.254 12.887 1.00 58.59 84 GLY A O 1
ATOM 650 N N . GLN A 1 85 ? -7.726 -3.106 12.081 1.00 55.00 85 GLN A N 1
ATOM 651 C CA . GLN A 1 85 ? -8.791 -4.026 12.494 1.00 55.00 85 GLN A CA 1
ATOM 652 C C . GLN A 1 85 ? -8.891 -4.216 14.023 1.00 55.00 85 GLN A C 1
ATOM 654 O O . GLN A 1 85 ? -9.943 -4.595 14.540 1.00 55.00 85 GLN A O 1
ATOM 659 N N . ARG A 1 86 ? -7.839 -3.912 14.809 1.00 51.19 86 ARG A N 1
ATOM 660 C CA . ARG A 1 86 ? -7.897 -4.033 16.284 1.00 51.19 86 ARG A CA 1
ATOM 661 C C . ARG A 1 86 ? -8.851 -3.032 16.934 1.00 51.19 86 ARG A C 1
ATOM 663 O O . ARG A 1 86 ? -9.270 -3.288 18.059 1.00 51.19 86 ARG A O 1
ATOM 670 N N . GLN A 1 87 ? -9.199 -1.930 16.269 1.00 52.78 87 GLN A N 1
ATOM 671 C CA . GLN A 1 87 ? -10.123 -0.926 16.816 1.00 52.78 87 GLN A CA 1
ATOM 672 C C . GLN A 1 87 ? -11.607 -1.212 16.503 1.00 52.78 87 GLN A C 1
ATOM 674 O O . GLN A 1 87 ? -12.458 -0.427 16.907 1.00 52.78 87 GLN A O 1
ATOM 679 N N . GLY A 1 88 ? -11.909 -2.362 15.875 1.00 44.81 88 GLY A N 1
ATOM 680 C CA . GLY A 1 88 ? -13.262 -2.926 15.706 1.00 44.81 88 GLY A CA 1
ATOM 681 C C . GLY A 1 88 ? -13.470 -4.371 16.225 1.00 44.81 88 GLY A C 1
ATOM 682 O O . GLY A 1 88 ? -14.611 -4.804 16.255 1.00 44.81 88 GLY A O 1
ATOM 683 N N . GLN A 1 89 ? -12.400 -5.059 16.676 1.00 39.72 89 GLN A N 1
ATOM 684 C CA . GLN A 1 89 ? -12.269 -6.415 17.291 1.00 39.72 89 GLN A CA 1
ATOM 685 C C . GLN A 1 89 ? -12.828 -7.660 16.541 1.00 39.72 89 GLN A C 1
ATOM 687 O O . GLN A 1 89 ? -13.883 -7.565 15.930 1.00 39.72 89 GLN A O 1
ATOM 692 N N . PRO A 1 90 ? -12.250 -8.888 16.694 1.00 39.97 90 PRO A N 1
ATOM 693 C CA . PRO A 1 90 ? -10.936 -9.298 17.219 1.00 39.97 90 PRO A CA 1
ATOM 694 C C . PRO A 1 90 ? -10.058 -10.060 16.190 1.00 39.97 90 PRO A C 1
ATOM 696 O O . PRO A 1 90 ?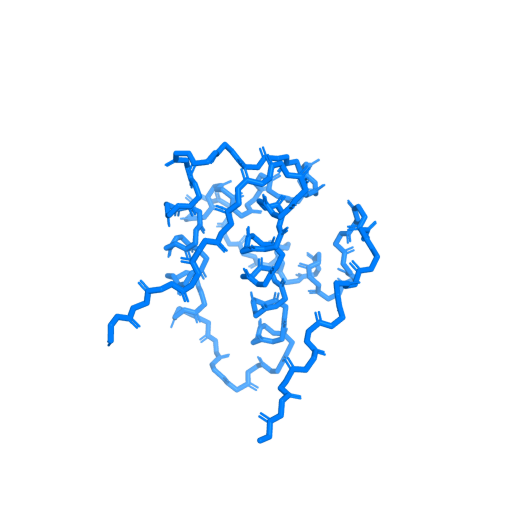 -10.537 -10.874 15.408 1.00 39.97 90 PRO A O 1
ATOM 699 N N . VAL A 1 91 ? -8.730 -9.889 16.273 1.00 41.72 91 VAL A N 1
ATOM 700 C CA . VAL A 1 91 ? -7.757 -10.781 15.606 1.00 41.72 91 VAL A CA 1
ATOM 701 C C . VAL A 1 91 ? -7.347 -11.885 16.583 1.00 41.72 91 VAL A C 1
ATOM 703 O O . VAL A 1 91 ? -6.597 -11.626 17.528 1.00 41.72 91 VAL A O 1
ATOM 706 N N . SER A 1 92 ? -7.816 -13.116 16.357 1.00 33.91 92 SER A N 1
ATOM 707 C CA . SER A 1 92 ? -7.289 -14.313 17.018 1.00 33.91 92 SER A CA 1
ATOM 708 C C . SER A 1 92 ? -6.057 -14.818 16.267 1.00 33.91 92 SER A C 1
ATOM 710 O O . SER A 1 92 ? -6.172 -15.440 15.214 1.00 33.91 92 SER A O 1
ATOM 712 N N . TRP A 1 93 ? -4.866 -14.603 16.823 1.00 37.69 93 TRP A N 1
ATOM 713 C CA . TRP A 1 93 ? -3.675 -15.338 16.390 1.00 37.69 93 TRP A CA 1
ATOM 714 C C . TRP A 1 93 ? -3.681 -16.719 17.061 1.00 37.69 93 TRP A C 1
ATOM 716 O O . TRP A 1 93 ? -2.941 -16.954 18.010 1.00 37.69 93 TRP A O 1
ATOM 726 N N . GLN A 1 94 ? -4.572 -17.613 16.624 1.00 29.95 94 GLN A N 1
ATOM 727 C CA . GLN A 1 94 ? -4.522 -19.034 16.976 1.00 29.95 94 GLN A CA 1
ATOM 728 C C . GLN A 1 94 ? -4.235 -19.837 15.707 1.00 29.95 94 GLN A C 1
ATOM 730 O O . GLN A 1 94 ? -5.147 -20.255 15.003 1.00 29.95 94 GLN A O 1
ATOM 735 N N . HIS A 1 95 ? -2.953 -20.045 15.418 1.00 31.80 95 HIS A N 1
ATOM 736 C CA . HIS A 1 95 ? -2.524 -21.213 14.656 1.00 31.80 95 HIS A CA 1
ATOM 737 C C . HIS A 1 95 ? -2.029 -22.251 15.669 1.00 31.80 95 HIS A C 1
ATOM 739 O O . HIS A 1 95 ? -1.284 -21.896 16.582 1.00 31.80 95 HIS A O 1
ATOM 745 N N . ARG A 1 96 ? -2.554 -23.477 15.540 1.00 33.09 96 ARG A N 1
ATOM 746 C CA . ARG A 1 96 ? -2.262 -24.657 16.371 1.00 33.09 96 ARG A CA 1
ATOM 747 C C . ARG A 1 96 ? -0.774 -24.967 16.467 1.00 33.09 96 ARG A C 1
ATOM 749 O O . ARG A 1 96 ? -0.087 -24.788 15.438 1.00 33.09 96 ARG A O 1
#

Foldseek 3Di:
DDPPPPPPPCPQDQDPLLLVVLVPDDCVLQVVSVVCNVRVLDDDDPVCLVVSLVSLVVSLVPDDPPPPSSVVSSVVVNVSSVCVCVVVDDDDPDDD

Secondary structur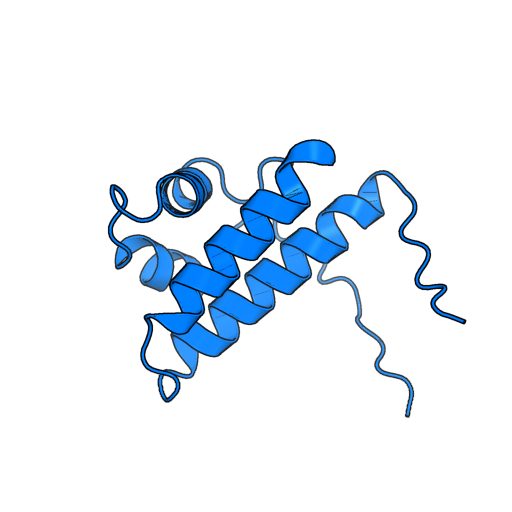e (DSSP, 8-state):
------------S--HHHHHHHHTS-TTT-HHHHHHHHSTTPPPPGGGHHHHHHHHHHHHHTS-TT-HHHHHHHHHHHHHHHHHGGGT--------

Radius of gyration: 13.79 Å; chains: 1; bounding box: 32×37×37 Å

Sequence (96 aa):
MQIVLRCATTQQFLSFHEQQWLHGIDPVAHPWLAQMLRAPRGGVAPDDLPAAMDALLACLADQDPADTVVRRSGLRLLLWLATGQRQGQPVSWQHR

pLDDT: mean 70.03, std 18.62, range [26.95, 87.62]